Protein AF-A0A1Q4VCM6-F1 (afdb_monomer)

Organism: NCBI:txid1048205

Sequence (121 aa):
MSEQDNSRTHVTRSPHVVEWDEGPQTIAEMRSALAPWPDALRSFVEELESTPFAAAGEEPLAGIRRVLVEHRVVWFSLVHPAVREAERASRDGTARTYTVDEVRTDHDPVTFERRDGGDPS

Nearest PDB structures (foldseek):
  8xks-assembly1_H  TM=3.708E-01  e=2.940E+00  Chlamydomonas reinhardtii

Solvent-accessible surface area (backbone atoms only — not comparable to full-atom values): 7906 Å² total; per-residue (Å²): 135,81,80,77,83,77,75,71,77,76,73,80,72,54,98,87,56,85,54,95,82,65,72,58,88,46,74,66,46,40,52,63,70,28,60,91,40,63,69,60,37,49,52,53,49,55,52,57,73,70,43,60,63,55,58,96,92,53,63,70,48,54,50,60,52,47,53,50,55,56,49,43,54,54,51,44,45,75,68,37,67,73,48,42,49,50,54,50,54,72,66,38,90,82,53,87,83,75,54,74,65,59,57,55,71,70,54,56,93,87,47,101,61,79,81,83,79,78,82,93,128

Structure (mmCIF, N/CA/C/O backbone):
data_AF-A0A1Q4VCM6-F1
#
_entry.id   AF-A0A1Q4VCM6-F1
#
loop_
_atom_site.group_PDB
_atom_site.id
_atom_site.type_symbol
_atom_site.label_atom_id
_atom_site.label_alt_id
_atom_site.label_comp_id
_atom_site.label_asym_id
_atom_site.label_entity_id
_atom_site.label_seq_id
_atom_site.pdbx_PDB_ins_code
_atom_site.Cartn_x
_atom_site.Cartn_y
_atom_site.Cartn_z
_atom_site.occupancy
_atom_site.B_iso_or_equiv
_atom_site.auth_seq_id
_atom_site.auth_comp_id
_atom_site.auth_asym_id
_atom_site.auth_atom_id
_atom_site.pdbx_PDB_model_num
ATOM 1 N N . MET A 1 1 ? 23.991 -32.337 33.167 1.00 38.22 1 MET A N 1
ATOM 2 C CA . MET A 1 1 ? 22.912 -31.371 32.881 1.00 38.22 1 MET A CA 1
ATOM 3 C C . MET A 1 1 ? 23.051 -31.012 31.420 1.00 38.22 1 MET A C 1
ATOM 5 O O . MET A 1 1 ? 23.970 -30.284 31.083 1.00 38.22 1 MET A O 1
ATOM 9 N N . SER A 1 2 ? 22.265 -31.665 30.568 1.00 39.56 2 SER A N 1
ATOM 10 C CA . SER A 1 2 ? 22.381 -31.555 29.116 1.00 39.56 2 SER A CA 1
ATOM 11 C C . SER A 1 2 ? 21.817 -30.219 28.649 1.00 39.56 2 SER A C 1
ATOM 13 O O . SER A 1 2 ? 20.651 -29.920 28.905 1.00 39.56 2 SER A O 1
ATOM 15 N N . GLU A 1 3 ? 22.659 -29.431 27.989 1.00 44.78 3 GLU A N 1
ATOM 16 C CA . GLU A 1 3 ? 22.252 -28.282 27.192 1.00 44.78 3 GLU A CA 1
ATOM 17 C C . GLU A 1 3 ? 21.315 -28.795 26.097 1.00 44.78 3 GLU A C 1
ATOM 19 O O . GLU A 1 3 ? 21.690 -29.621 25.265 1.00 44.78 3 GLU A O 1
ATOM 24 N N . GLN A 1 4 ? 20.049 -28.386 26.171 1.00 46.78 4 GLN A N 1
ATOM 25 C CA . GLN A 1 4 ? 19.091 -28.626 25.106 1.00 46.78 4 GLN A CA 1
ATOM 26 C C . GLN A 1 4 ? 19.559 -27.851 23.882 1.00 46.78 4 GLN A C 1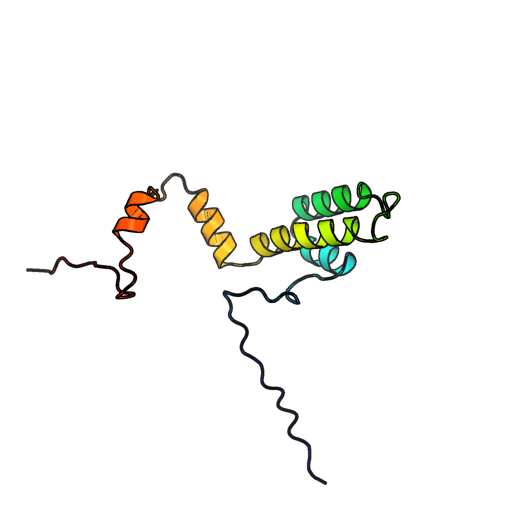
ATOM 28 O O . GLN A 1 4 ? 19.545 -26.620 23.861 1.00 46.78 4 GLN A O 1
ATOM 33 N N . ASP A 1 5 ? 19.979 -28.622 22.889 1.00 43.53 5 ASP A N 1
ATOM 34 C CA . ASP A 1 5 ? 20.160 -28.250 21.499 1.00 43.53 5 ASP A CA 1
ATOM 35 C C . ASP A 1 5 ? 18.879 -27.569 20.984 1.00 43.53 5 ASP A C 1
ATOM 37 O O . ASP A 1 5 ? 17.936 -28.201 20.513 1.00 43.53 5 ASP A O 1
ATOM 41 N N . ASN A 1 6 ? 18.804 -26.251 21.173 1.00 44.53 6 ASN A N 1
ATOM 42 C CA . ASN A 1 6 ? 17.738 -25.389 20.675 1.00 44.53 6 ASN A CA 1
ATOM 43 C C . ASN A 1 6 ? 18.092 -24.923 19.258 1.00 44.53 6 ASN A C 1
ATOM 45 O O . ASN A 1 6 ? 17.987 -23.738 18.928 1.00 44.53 6 ASN A O 1
ATOM 49 N N . SER A 1 7 ? 18.554 -25.850 18.418 1.00 46.44 7 SER A N 1
ATOM 50 C CA . SER A 1 7 ? 18.652 -25.639 16.983 1.00 46.44 7 SER A CA 1
ATOM 51 C C . SER A 1 7 ? 17.230 -25.645 16.424 1.00 46.44 7 SER A C 1
ATOM 53 O O . SER A 1 7 ? 16.731 -26.618 15.864 1.00 46.44 7 SER A O 1
ATOM 55 N N . ARG A 1 8 ? 16.542 -24.508 16.609 1.00 45.31 8 ARG A N 1
ATOM 56 C CA . ARG A 1 8 ? 15.369 -24.155 15.814 1.00 45.31 8 ARG A CA 1
ATOM 57 C C . ARG A 1 8 ? 15.775 -24.353 14.364 1.00 45.31 8 ARG A C 1
ATOM 59 O O . ARG A 1 8 ? 16.604 -23.605 13.849 1.00 45.31 8 ARG A O 1
ATOM 66 N N . THR A 1 9 ? 15.216 -25.375 13.732 1.00 45.38 9 THR A N 1
ATOM 67 C CA . THR A 1 9 ? 15.240 -25.560 12.288 1.00 45.38 9 THR A CA 1
ATOM 68 C C . THR A 1 9 ? 14.869 -24.227 11.656 1.00 45.38 9 THR A C 1
ATOM 70 O O . THR A 1 9 ? 13.710 -23.813 11.711 1.00 45.38 9 THR A O 1
ATOM 73 N N . HIS A 1 10 ? 15.864 -23.523 11.113 1.00 47.97 10 HIS A N 1
ATOM 74 C CA . HIS A 1 10 ? 15.643 -22.406 10.212 1.00 47.97 10 HIS A CA 1
ATOM 75 C C . HIS A 1 10 ? 14.940 -23.015 9.003 1.00 47.97 10 HIS A C 1
ATOM 77 O O . HIS A 1 10 ? 15.586 -23.558 8.110 1.00 47.97 10 HIS A O 1
ATOM 83 N N . VAL A 1 11 ? 13.606 -23.011 9.020 1.00 55.22 11 VAL A N 1
ATOM 84 C CA . VAL A 1 11 ? 12.819 -23.329 7.834 1.00 55.22 11 VAL A CA 1
ATOM 85 C C . VAL A 1 11 ? 13.289 -22.329 6.793 1.00 55.22 11 VAL A C 1
ATOM 87 O O . VAL A 1 11 ? 13.115 -21.121 6.962 1.00 55.22 11 VAL A O 1
ATOM 90 N N . THR A 1 12 ? 14.008 -22.817 5.787 1.00 57.38 12 THR A N 1
ATOM 91 C CA . THR A 1 12 ? 14.480 -21.984 4.690 1.00 57.38 12 THR A CA 1
ATOM 92 C C . THR A 1 12 ? 13.234 -21.523 3.948 1.00 57.38 12 THR A C 1
ATOM 94 O O . THR A 1 12 ? 12.642 -22.289 3.191 1.00 57.38 12 THR A O 1
ATOM 97 N N . ARG A 1 13 ? 12.769 -20.308 4.253 1.00 65.00 13 ARG A N 1
ATOM 98 C CA . ARG A 1 13 ? 11.616 -19.714 3.579 1.00 65.00 13 ARG A CA 1
ATOM 99 C C . ARG A 1 13 ? 11.972 -19.519 2.112 1.00 65.00 13 ARG A C 1
ATOM 101 O O . ARG A 1 13 ? 13.099 -19.134 1.792 1.00 65.00 13 ARG A O 1
ATOM 108 N N . SER A 1 14 ? 11.036 -19.849 1.228 1.00 64.44 14 SER A N 1
ATOM 109 C CA . SER A 1 14 ? 11.255 -19.685 -0.204 1.00 64.44 14 SER A CA 1
ATOM 110 C C . SER A 1 14 ? 11.388 -18.194 -0.516 1.00 64.44 14 SER A C 1
ATOM 112 O O . SER A 1 14 ? 10.497 -17.435 -0.150 1.00 64.44 14 SER A O 1
ATOM 114 N N . PRO A 1 15 ? 12.420 -17.752 -1.255 1.00 64.12 15 PRO A N 1
ATOM 115 C CA . PRO A 1 15 ? 12.536 -16.357 -1.684 1.00 64.12 15 PRO A CA 1
ATOM 116 C C . PRO A 1 15 ? 11.458 -15.957 -2.707 1.00 64.12 15 PRO A C 1
ATOM 118 O O . PRO A 1 15 ? 11.459 -14.833 -3.195 1.00 64.12 15 PRO A O 1
ATOM 121 N N . HIS A 1 16 ? 10.571 -16.882 -3.084 1.00 61.47 16 HIS A N 1
ATOM 122 C CA . HIS A 1 16 ? 9.493 -16.672 -4.046 1.00 61.47 16 HIS A CA 1
ATOM 123 C C . HIS A 1 16 ? 8.097 -16.785 -3.420 1.00 61.47 16 HIS A C 1
ATOM 125 O O . HIS A 1 16 ? 7.110 -16.603 -4.129 1.00 61.47 16 HIS A O 1
ATOM 131 N N . VAL A 1 17 ? 7.997 -17.100 -2.122 1.00 63.75 17 VAL A N 1
ATOM 132 C CA . VAL A 1 17 ? 6.722 -17.216 -1.402 1.00 63.75 17 VAL A CA 1
ATOM 133 C C . VAL A 1 17 ? 6.741 -16.241 -0.239 1.00 63.75 17 VAL A C 1
ATOM 135 O O . VAL A 1 17 ? 7.596 -16.345 0.631 1.00 63.75 17 VAL A O 1
ATOM 138 N N . VAL A 1 18 ? 5.791 -15.308 -0.239 1.00 60.75 18 VAL A N 1
ATOM 139 C CA . VAL A 1 18 ? 5.598 -14.375 0.873 1.00 60.75 18 VAL A CA 1
ATOM 140 C C . VAL A 1 18 ? 4.685 -15.031 1.885 1.00 60.75 18 VAL A C 1
ATOM 142 O O . VAL A 1 18 ? 3.496 -15.226 1.622 1.00 60.75 18 VAL A O 1
ATOM 145 N N . GLU A 1 19 ? 5.238 -15.372 3.039 1.00 67.56 19 GLU A N 1
ATOM 146 C CA . GLU A 1 19 ? 4.434 -15.887 4.139 1.00 67.56 19 GLU A CA 1
ATOM 147 C C . GLU A 1 19 ? 3.587 -14.768 4.763 1.00 67.56 19 GLU A C 1
ATOM 149 O O . GLU A 1 19 ? 3.916 -13.579 4.720 1.00 67.56 19 GLU A O 1
ATOM 154 N N . TRP A 1 20 ? 2.453 -15.136 5.358 1.00 63.62 20 TRP A N 1
ATOM 155 C CA . TRP A 1 20 ? 1.493 -14.167 5.903 1.00 63.62 20 TRP A CA 1
ATOM 156 C C . TRP A 1 20 ? 2.092 -13.269 7.000 1.00 63.62 20 TRP A C 1
ATOM 158 O O . TRP A 1 20 ? 1.608 -12.150 7.204 1.00 63.62 20 TRP A O 1
ATOM 168 N N . ASP A 1 21 ? 3.157 -13.720 7.662 1.00 71.06 21 ASP A N 1
ATOM 169 C CA . ASP A 1 21 ? 3.898 -12.999 8.697 1.00 71.06 21 ASP A CA 1
ATOM 170 C C . ASP A 1 21 ? 5.063 -12.150 8.147 1.00 71.06 21 ASP A C 1
ATOM 172 O O . ASP A 1 21 ? 5.744 -11.471 8.915 1.00 71.06 21 ASP A O 1
ATOM 176 N N . GLU A 1 22 ? 5.288 -12.133 6.828 1.00 74.12 22 GLU A N 1
ATOM 177 C CA . GLU A 1 22 ? 6.386 -11.384 6.211 1.00 74.12 22 GLU A CA 1
ATOM 178 C C . GLU A 1 22 ? 6.029 -9.930 5.909 1.00 74.12 22 GLU A C 1
ATOM 180 O O . GLU A 1 22 ? 5.063 -9.620 5.209 1.00 74.12 22 GLU A O 1
ATOM 185 N N . GLY A 1 23 ? 6.861 -9.012 6.400 1.00 84.94 23 GLY A N 1
ATOM 186 C CA . GLY A 1 23 ? 6.673 -7.575 6.228 1.00 84.94 23 GLY A CA 1
ATOM 187 C C . GLY A 1 23 ? 5.953 -6.906 7.403 1.00 84.94 23 GLY A C 1
ATOM 188 O O . GLY A 1 23 ? 5.691 -7.549 8.421 1.00 84.94 23 GLY A O 1
ATOM 189 N N . PRO A 1 24 ? 5.672 -5.597 7.292 1.00 91.88 24 PRO A N 1
ATOM 190 C CA . PRO A 1 24 ? 5.106 -4.804 8.379 1.00 91.88 24 PRO A CA 1
ATOM 191 C C . PRO A 1 24 ? 3.693 -5.275 8.741 1.00 91.88 24 PRO A C 1
ATOM 193 O O . PRO A 1 24 ? 2.823 -5.345 7.878 1.00 91.88 24 PRO A O 1
ATOM 196 N N . GLN A 1 25 ? 3.455 -5.566 10.019 1.00 89.25 25 GLN A N 1
ATOM 197 C CA . GLN A 1 25 ? 2.173 -6.065 10.531 1.00 89.25 25 GLN A CA 1
ATOM 198 C C . GLN A 1 25 ? 1.355 -4.971 11.220 1.00 89.25 25 GLN A C 1
ATOM 200 O O . GLN A 1 25 ? 0.134 -5.071 11.331 1.00 89.25 25 GLN A O 1
ATOM 205 N N . THR A 1 26 ? 2.019 -3.916 11.688 1.00 92.12 26 THR A N 1
ATOM 206 C CA . THR A 1 26 ? 1.390 -2.807 12.411 1.00 92.12 26 THR A CA 1
ATOM 207 C C . THR A 1 26 ? 1.472 -1.493 11.637 1.00 92.12 26 THR A C 1
ATOM 209 O O . THR A 1 26 ? 2.310 -1.318 10.754 1.00 92.12 26 THR A O 1
ATOM 212 N N . ILE A 1 27 ? 0.641 -0.515 12.016 1.00 93.88 27 ILE A N 1
ATOM 213 C CA . ILE A 1 27 ? 0.693 0.848 11.454 1.00 93.88 27 ILE A CA 1
ATOM 214 C C . ILE A 1 27 ? 2.084 1.467 11.644 1.00 93.88 27 ILE A C 1
ATOM 216 O O . ILE A 1 27 ? 2.601 2.106 10.732 1.00 93.88 27 ILE A O 1
ATOM 220 N N . ALA A 1 28 ? 2.694 1.285 12.819 1.0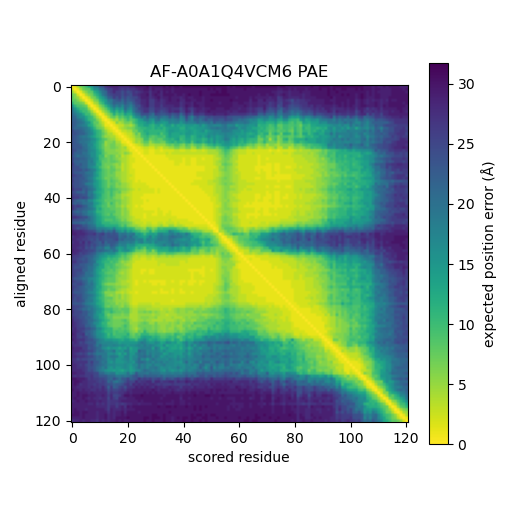0 96.06 28 ALA A N 1
ATOM 221 C CA . ALA A 1 28 ? 4.012 1.839 13.114 1.00 96.06 28 ALA A CA 1
ATOM 222 C C . ALA A 1 28 ? 5.094 1.208 12.228 1.00 96.06 28 ALA A C 1
ATOM 224 O O . ALA A 1 28 ? 5.865 1.928 11.596 1.00 96.06 28 ALA A O 1
ATOM 225 N N . GLU A 1 29 ? 5.095 -0.123 12.120 1.00 95.50 29 GLU A N 1
ATOM 226 C CA . GLU A 1 29 ? 6.008 -0.845 11.232 1.00 95.50 29 GLU A CA 1
ATOM 227 C C . GLU A 1 29 ? 5.807 -0.438 9.773 1.00 95.50 29 GLU A C 1
ATOM 229 O O . GLU A 1 29 ? 6.790 -0.215 9.076 1.00 95.50 29 GLU A O 1
ATOM 234 N N . MET A 1 30 ? 4.559 -0.271 9.321 1.00 96.06 30 MET A N 1
ATOM 235 C CA . MET A 1 30 ? 4.257 0.168 7.958 1.00 96.06 30 MET A CA 1
ATOM 236 C C . MET A 1 30 ? 4.791 1.577 7.687 1.00 96.06 30 MET A C 1
ATOM 238 O O . MET A 1 30 ? 5.442 1.803 6.670 1.00 96.06 30 MET A O 1
ATOM 242 N N . ARG A 1 31 ? 4.595 2.526 8.616 1.00 97.25 31 ARG A N 1
ATOM 243 C CA . ARG A 1 31 ? 5.149 3.886 8.484 1.00 97.25 31 ARG A CA 1
ATOM 244 C C . ARG A 1 31 ? 6.671 3.867 8.386 1.00 97.25 31 ARG A C 1
ATOM 246 O O . ARG A 1 31 ? 7.231 4.547 7.530 1.00 97.25 31 ARG A O 1
ATOM 253 N N . SER A 1 32 ? 7.338 3.088 9.236 1.00 97.19 32 SER A N 1
ATOM 254 C CA . SER A 1 32 ? 8.795 2.935 9.190 1.00 97.19 32 SER A CA 1
ATOM 255 C C . SER A 1 32 ? 9.262 2.265 7.899 1.00 97.19 32 SER A C 1
ATOM 257 O O . SER A 1 32 ? 10.234 2.716 7.297 1.00 97.19 32 SER A O 1
ATOM 259 N N . ALA A 1 33 ? 8.559 1.226 7.451 1.00 95.12 33 ALA A N 1
ATOM 260 C CA . ALA A 1 33 ? 8.880 0.489 6.237 1.00 95.12 33 ALA A CA 1
ATOM 261 C C . ALA A 1 33 ? 8.722 1.350 4.977 1.00 95.12 33 ALA A C 1
ATOM 263 O O . ALA A 1 33 ? 9.543 1.246 4.072 1.00 95.12 33 ALA A O 1
ATOM 264 N N . LEU A 1 34 ? 7.714 2.225 4.924 1.00 96.94 34 LEU A N 1
ATOM 265 C CA . LEU A 1 34 ? 7.461 3.117 3.789 1.00 96.94 34 LEU A CA 1
ATOM 266 C C . LEU A 1 34 ? 8.248 4.435 3.841 1.00 96.94 34 LEU A C 1
ATOM 268 O O . LEU A 1 34 ? 8.246 5.167 2.856 1.00 96.94 34 LEU A O 1
ATOM 272 N N . ALA A 1 35 ? 8.956 4.743 4.933 1.00 97.25 35 ALA A N 1
ATOM 273 C CA . ALA A 1 3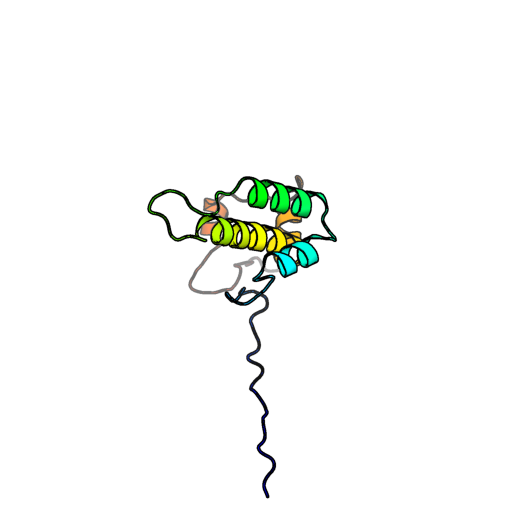5 ? 9.722 5.986 5.079 1.00 97.25 35 ALA A CA 1
ATOM 274 C C . ALA A 1 35 ? 10.692 6.303 3.915 1.00 97.25 35 ALA A C 1
ATOM 276 O O . ALA A 1 35 ? 10.805 7.478 3.559 1.00 97.25 35 ALA A O 1
ATOM 277 N N . PRO A 1 36 ? 11.355 5.319 3.270 1.00 97.31 36 PRO A N 1
ATOM 278 C CA . PRO A 1 36 ? 12.191 5.574 2.093 1.00 97.31 36 PRO A CA 1
ATOM 279 C C . PRO A 1 36 ? 11.422 5.963 0.816 1.00 97.31 36 PRO A C 1
ATOM 281 O O . PRO A 1 36 ? 12.047 6.420 -0.140 1.00 97.31 36 PRO A O 1
ATOM 284 N N . TRP A 1 37 ? 10.096 5.787 0.778 1.00 96.81 37 TRP A N 1
ATOM 285 C CA . TRP A 1 37 ? 9.228 6.062 -0.374 1.00 96.81 37 TRP A CA 1
ATOM 286 C C . TRP A 1 37 ? 8.129 7.068 0.005 1.00 96.81 37 TRP A C 1
ATOM 288 O O . TRP A 1 37 ? 7.006 6.668 0.321 1.00 96.81 37 TRP A O 1
ATOM 298 N N . PRO A 1 38 ? 8.420 8.384 -0.041 1.00 96.81 38 PRO A N 1
ATOM 299 C CA . PRO A 1 38 ? 7.528 9.424 0.476 1.00 96.81 38 PRO A CA 1
ATOM 300 C C . PRO A 1 38 ? 6.118 9.408 -0.118 1.00 96.81 38 PRO A C 1
ATOM 302 O O . PRO A 1 38 ? 5.153 9.652 0.600 1.00 96.81 38 PRO A O 1
ATOM 305 N N . ASP A 1 39 ? 5.983 9.090 -1.407 1.00 97.00 39 ASP A N 1
ATOM 306 C CA . ASP A 1 39 ? 4.677 9.029 -2.068 1.00 97.00 39 ASP A CA 1
ATOM 307 C C . ASP A 1 39 ? 3.830 7.851 -1.566 1.00 97.00 39 ASP A C 1
ATOM 309 O O . ASP A 1 39 ? 2.640 8.018 -1.301 1.00 97.00 39 ASP A O 1
ATOM 313 N N . ALA A 1 40 ? 4.448 6.683 -1.362 1.00 96.06 40 ALA A N 1
ATOM 314 C CA . ALA A 1 40 ? 3.771 5.512 -0.808 1.00 96.06 40 ALA A CA 1
ATOM 315 C C . ALA A 1 40 ? 3.408 5.724 0.670 1.00 96.06 40 ALA A C 1
ATOM 317 O O . ALA A 1 40 ? 2.304 5.381 1.091 1.00 96.06 40 ALA A O 1
ATOM 318 N N . LEU A 1 41 ? 4.301 6.348 1.450 1.00 97.88 41 LEU A N 1
ATOM 319 C CA . LEU A 1 41 ? 4.017 6.724 2.835 1.00 97.88 41 LEU A CA 1
ATOM 320 C C . LEU A 1 41 ? 2.855 7.722 2.926 1.00 97.88 41 LEU A C 1
ATOM 322 O O . LEU A 1 41 ? 1.986 7.561 3.780 1.00 97.88 41 LEU A O 1
ATOM 326 N N . ARG A 1 42 ? 2.822 8.739 2.057 1.00 98.06 42 ARG A N 1
ATOM 327 C CA . ARG A 1 42 ? 1.728 9.718 2.023 1.00 98.06 42 ARG A CA 1
ATOM 328 C C . ARG A 1 42 ? 0.394 9.040 1.714 1.00 98.06 42 ARG A C 1
ATOM 330 O O . ARG A 1 42 ? -0.547 9.228 2.475 1.00 98.06 42 ARG A O 1
ATOM 337 N N . SER A 1 43 ? 0.347 8.194 0.681 1.00 97.62 43 SER A N 1
ATOM 338 C CA . SER A 1 43 ? -0.856 7.423 0.338 1.00 97.62 43 SER A CA 1
ATOM 339 C C . SER A 1 43 ? -1.337 6.549 1.502 1.00 97.62 43 SER A C 1
ATOM 341 O O . SER A 1 43 ? -2.527 6.544 1.799 1.00 97.62 43 SER A O 1
ATOM 343 N N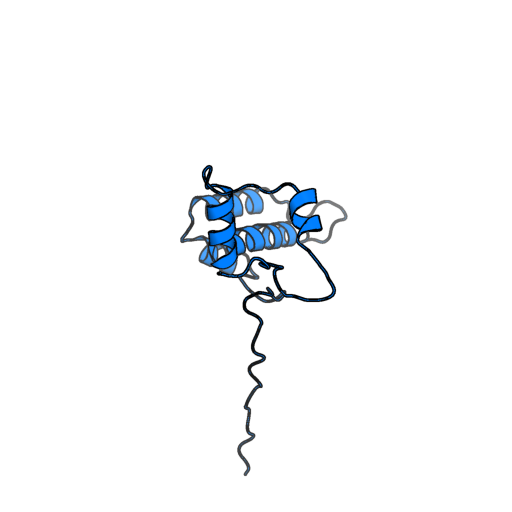 . PHE A 1 44 ? -0.426 5.868 2.211 1.00 97.06 44 PHE A N 1
ATOM 344 C CA . PHE A 1 44 ? -0.782 5.086 3.401 1.00 97.06 44 PHE A CA 1
ATOM 345 C C . PHE A 1 44 ? -1.441 5.934 4.489 1.00 97.06 44 PHE A C 1
ATOM 347 O O . PHE A 1 44 ? -2.433 5.525 5.088 1.00 97.06 44 PHE A O 1
ATOM 354 N N . VAL A 1 45 ? -0.872 7.106 4.775 1.00 96.69 45 VAL A N 1
ATOM 355 C CA . VAL A 1 45 ? -1.381 7.993 5.825 1.00 96.69 45 VAL A CA 1
ATOM 356 C C . VAL A 1 45 ? -2.749 8.556 5.447 1.00 96.69 45 VAL A C 1
ATOM 358 O O . VAL A 1 45 ? -3.653 8.506 6.275 1.00 96.69 45 VAL A O 1
ATOM 361 N N . GLU A 1 46 ? -2.923 9.021 4.210 1.00 96.44 46 GLU A N 1
ATOM 362 C CA . GLU A 1 46 ? -4.196 9.565 3.715 1.00 96.44 46 GLU A CA 1
ATOM 363 C C . GLU A 1 46 ? -5.325 8.523 3.768 1.00 96.44 46 GLU A C 1
ATOM 365 O O . GLU A 1 46 ? -6.445 8.814 4.199 1.00 96.44 46 GLU A O 1
ATOM 370 N N . GLU A 1 47 ? -5.035 7.283 3.379 1.00 94.75 47 GLU A N 1
ATOM 371 C CA . GLU A 1 47 ? -6.020 6.204 3.398 1.00 94.75 47 GLU A CA 1
ATOM 372 C C . GLU A 1 47 ? -6.346 5.748 4.824 1.00 94.75 47 GLU A C 1
ATOM 374 O O . GLU A 1 47 ? -7.511 5.551 5.171 1.00 94.75 47 GLU A O 1
ATOM 379 N N . LEU A 1 48 ? -5.343 5.681 5.703 1.00 92.81 48 LEU A N 1
ATOM 380 C CA . LEU A 1 48 ? -5.556 5.380 7.116 1.00 92.81 48 LEU A CA 1
ATOM 381 C C . LEU A 1 48 ? -6.398 6.458 7.820 1.00 92.81 48 LEU A C 1
ATOM 383 O O . LEU A 1 48 ? -7.266 6.122 8.620 1.00 92.81 48 LEU A O 1
ATOM 387 N N . GLU A 1 49 ? -6.153 7.739 7.536 1.00 91.25 49 GLU A N 1
ATOM 388 C CA . GLU A 1 49 ? -6.878 8.867 8.143 1.00 91.25 49 GLU A CA 1
ATOM 389 C C . GLU A 1 49 ? -8.320 8.992 7.636 1.00 91.25 49 GLU A C 1
ATOM 391 O O . GLU A 1 49 ? -9.202 9.417 8.383 1.00 91.25 49 GLU A O 1
ATOM 396 N N . SER A 1 50 ? -8.575 8.598 6.387 1.00 91.00 50 SER A N 1
ATOM 397 C CA . SER A 1 50 ? -9.923 8.573 5.804 1.00 91.00 50 SER A CA 1
ATOM 398 C C . SER A 1 50 ? -10.712 7.301 6.134 1.00 91.00 50 SER A C 1
ATOM 400 O O . SER A 1 50 ? -11.926 7.256 5.916 1.00 91.00 50 SER A O 1
ATOM 402 N N . THR A 1 51 ? -10.058 6.281 6.698 1.00 88.31 51 THR A N 1
ATOM 403 C CA . THR A 1 51 ? -10.695 5.010 7.047 1.00 88.31 51 THR A CA 1
ATOM 404 C C . THR A 1 51 ? -11.499 5.127 8.345 1.00 88.31 51 THR A C 1
ATOM 406 O O . THR A 1 51 ? -10.948 5.461 9.397 1.00 88.31 51 THR A O 1
ATOM 409 N N . PRO A 1 52 ? -12.803 4.802 8.331 1.00 79.94 52 PRO A N 1
ATOM 410 C CA . PRO A 1 52 ? -13.601 4.797 9.546 1.00 79.94 52 PRO A CA 1
ATOM 411 C C . PRO A 1 52 ? -13.135 3.682 10.491 1.00 79.94 52 PRO A C 1
ATOM 413 O O . PRO A 1 52 ? -12.989 2.528 10.094 1.00 79.94 52 PRO A O 1
ATOM 416 N N . PHE A 1 53 ? -12.962 4.018 11.773 1.00 68.56 53 PHE A N 1
ATOM 417 C CA . PHE A 1 53 ? -12.628 3.039 12.814 1.00 68.56 53 PHE A CA 1
ATOM 418 C C . PHE A 1 53 ? -13.748 2.006 13.026 1.00 68.56 53 PHE A C 1
ATOM 420 O O . PHE A 1 53 ? -13.468 0.897 13.450 1.00 68.56 53 PHE A O 1
ATOM 427 N N . ALA A 1 54 ? -15.002 2.329 12.700 1.00 63.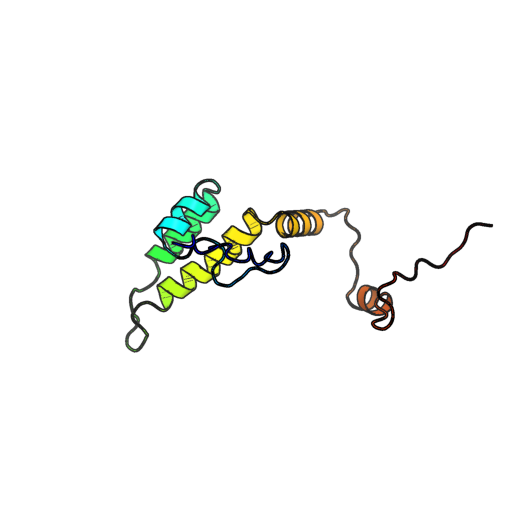75 54 ALA A N 1
ATOM 428 C CA . ALA A 1 54 ? -16.096 1.363 12.624 1.00 63.75 54 ALA A CA 1
ATOM 429 C C . ALA A 1 54 ? -17.259 1.949 11.810 1.00 63.75 54 ALA A C 1
ATOM 431 O O . ALA A 1 54 ? -17.723 3.052 12.109 1.00 63.75 54 ALA A O 1
ATOM 432 N N . ALA A 1 55 ? -17.766 1.211 10.822 1.00 62.00 55 ALA A N 1
ATOM 433 C CA . ALA A 1 55 ? -19.114 1.434 10.306 1.00 62.00 55 ALA A CA 1
ATOM 434 C C . ALA A 1 55 ? -20.126 0.684 11.191 1.00 62.00 55 ALA A C 1
ATOM 436 O O . ALA A 1 55 ? -19.803 -0.340 11.798 1.00 62.00 55 ALA A O 1
ATOM 437 N N . ALA A 1 56 ? -21.355 1.193 11.309 1.00 62.84 56 ALA A N 1
ATOM 438 C CA . ALA A 1 56 ? -22.381 0.550 12.128 1.00 62.84 56 ALA A CA 1
ATOM 439 C C . ALA A 1 56 ? -22.648 -0.886 11.630 1.00 62.84 56 ALA A C 1
ATOM 441 O O . ALA A 1 56 ? -23.139 -1.073 10.520 1.00 62.84 56 ALA A O 1
ATOM 442 N N . GLY A 1 57 ? -22.334 -1.885 12.461 1.00 66.12 57 GLY A N 1
ATOM 443 C CA . GLY A 1 57 ? -22.495 -3.308 12.134 1.00 66.12 57 GLY A CA 1
ATOM 444 C C . GLY A 1 57 ? -21.239 -4.019 11.610 1.00 66.12 57 GLY A C 1
ATOM 445 O O . GLY A 1 57 ? -21.313 -5.218 11.356 1.00 66.12 57 GLY A O 1
ATOM 446 N N . GLU A 1 58 ? -20.099 -3.333 11.484 1.00 68.12 58 GLU A N 1
ATOM 447 C CA . GLU A 1 58 ? -18.820 -3.943 11.087 1.00 68.12 58 GLU A CA 1
ATOM 448 C C . GLU A 1 58 ? -17.908 -4.266 12.283 1.00 68.12 58 GLU A C 1
ATOM 450 O O . GLU A 1 58 ? -18.060 -3.719 13.379 1.00 68.12 58 GLU A O 1
ATOM 455 N N . GLU A 1 59 ? -16.938 -5.166 12.070 1.00 74.56 59 GLU A N 1
ATOM 456 C CA . GLU A 1 59 ? -15.873 -5.429 13.043 1.00 74.56 59 GLU A CA 1
ATOM 457 C C . GLU A 1 59 ? -15.086 -4.121 13.292 1.00 74.56 59 GLU A C 1
ATOM 459 O O . GLU A 1 59 ? -14.628 -3.522 12.315 1.00 74.56 59 GLU A O 1
ATOM 464 N N . PRO A 1 60 ? -14.873 -3.688 14.553 1.00 65.31 60 PRO A N 1
ATOM 465 C CA . PRO A 1 60 ? -14.291 -2.382 14.904 1.00 65.31 60 PRO A CA 1
ATOM 466 C C . PRO A 1 60 ? -12.870 -2.063 14.403 1.00 65.31 60 PRO A C 1
ATOM 468 O O . PRO A 1 60 ? -12.274 -1.108 14.884 1.00 65.31 60 PRO A O 1
ATOM 471 N N . LEU A 1 61 ? -12.283 -2.868 13.513 1.00 80.69 61 LEU A N 1
ATOM 472 C CA . LEU A 1 61 ? -10.946 -2.678 12.937 1.00 80.69 61 LEU A CA 1
ATOM 473 C C . LEU A 1 61 ? -10.823 -3.207 11.494 1.00 80.69 61 LEU A C 1
ATOM 475 O O . LEU A 1 61 ? -9.716 -3.220 10.947 1.00 80.69 61 LEU A O 1
ATOM 479 N N . ALA A 1 62 ? -11.921 -3.638 10.860 1.00 83.88 62 ALA A N 1
ATOM 480 C CA . ALA A 1 62 ? -11.875 -4.248 9.529 1.00 83.88 62 ALA A CA 1
ATOM 481 C C . ALA A 1 62 ? -11.263 -3.306 8.478 1.00 83.88 62 ALA A C 1
ATOM 483 O O . ALA A 1 62 ? -10.403 -3.725 7.701 1.00 83.88 62 ALA A O 1
ATOM 484 N N . GLY A 1 63 ? -11.639 -2.022 8.506 1.00 86.44 63 GLY A N 1
ATOM 485 C CA . GLY A 1 63 ? -11.089 -1.003 7.611 1.00 86.44 63 GLY A CA 1
ATOM 486 C C . GLY A 1 63 ? -9.578 -0.838 7.775 1.00 86.44 63 GLY A C 1
ATOM 487 O O . GLY A 1 63 ? -8.835 -0.935 6.806 1.00 86.44 63 GLY A O 1
ATOM 488 N N . ILE A 1 64 ? -9.093 -0.688 9.009 1.00 88.25 64 ILE A N 1
ATOM 489 C CA . ILE A 1 64 ? -7.655 -0.521 9.284 1.00 88.25 64 ILE A CA 1
ATOM 490 C C . ILE A 1 64 ? -6.861 -1.751 8.838 1.00 88.25 64 ILE A C 1
ATOM 492 O O . ILE A 1 64 ? -5.783 -1.624 8.257 1.00 88.25 64 ILE A O 1
ATOM 496 N N . ARG A 1 65 ? -7.398 -2.953 9.083 1.00 88.25 65 ARG A N 1
ATOM 497 C CA . ARG A 1 65 ? -6.774 -4.199 8.628 1.00 88.25 65 ARG A CA 1
ATOM 498 C C . ARG A 1 65 ? -6.668 -4.237 7.106 1.00 88.25 65 ARG A C 1
ATOM 500 O O . ARG A 1 65 ? -5.637 -4.658 6.590 1.00 88.25 65 ARG A O 1
ATOM 507 N N . ARG A 1 66 ? -7.705 -3.786 6.400 1.00 88.81 66 ARG A N 1
ATOM 508 C CA . ARG A 1 66 ? -7.704 -3.700 4.940 1.00 88.81 66 ARG A CA 1
ATOM 509 C C . ARG A 1 66 ? -6.605 -2.765 4.434 1.00 88.81 66 ARG A C 1
ATOM 511 O O . ARG A 1 66 ? -5.793 -3.216 3.633 1.00 88.81 66 ARG A O 1
ATOM 518 N N . VAL A 1 67 ? -6.514 -1.547 4.974 1.00 92.25 67 VAL A N 1
ATOM 519 C CA . VAL A 1 67 ? -5.461 -0.585 4.598 1.00 92.25 67 VAL A CA 1
ATOM 520 C C . VAL A 1 67 ? -4.066 -1.176 4.826 1.00 92.25 67 VAL A C 1
ATOM 522 O O . VAL A 1 67 ? -3.191 -1.081 3.971 1.00 92.25 67 VAL A O 1
ATOM 525 N N . LEU A 1 68 ? -3.843 -1.854 5.959 1.00 91.75 68 LEU A N 1
ATOM 526 C CA . LEU A 1 68 ? -2.562 -2.522 6.221 1.00 91.75 68 LEU A CA 1
ATOM 527 C C . LEU A 1 68 ? -2.235 -3.602 5.182 1.00 91.75 68 LEU A C 1
ATOM 529 O O . LEU A 1 68 ? -1.091 -3.693 4.742 1.00 91.75 68 LEU A O 1
ATOM 533 N N . VAL A 1 69 ? -3.213 -4.423 4.791 1.00 90.25 69 VAL A N 1
ATOM 534 C CA . VAL A 1 69 ? -3.016 -5.484 3.791 1.00 90.25 69 VAL A CA 1
ATOM 535 C C . VAL A 1 69 ? -2.723 -4.897 2.411 1.00 90.25 69 VAL A C 1
ATOM 537 O O . VAL A 1 69 ? -1.779 -5.339 1.758 1.00 90.25 69 VAL A O 1
ATOM 540 N N . GLU A 1 70 ? -3.479 -3.889 1.980 1.00 91.69 70 GLU A N 1
ATOM 541 C CA . GLU A 1 70 ? -3.292 -3.240 0.677 1.00 91.69 70 GLU A CA 1
ATOM 542 C C . GLU A 1 70 ? -1.899 -2.591 0.584 1.00 91.69 70 GLU A C 1
ATOM 544 O O . GLU A 1 70 ? -1.156 -2.831 -0.373 1.00 91.69 70 GLU A O 1
ATOM 549 N N . HIS A 1 71 ? -1.453 -1.890 1.629 1.00 94.31 71 HIS A N 1
ATOM 550 C CA . HIS A 1 71 ? -0.142 -1.231 1.612 1.00 94.31 71 HIS A CA 1
ATOM 551 C C . HIS A 1 71 ? 1.025 -2.181 1.865 1.00 94.31 71 HIS A C 1
ATOM 553 O O . HIS A 1 71 ? 2.149 -1.869 1.470 1.00 94.31 71 HIS A O 1
ATOM 559 N N . ARG A 1 72 ? 0.792 -3.377 2.424 1.00 91.75 72 ARG A N 1
ATOM 560 C CA . ARG A 1 72 ? 1.80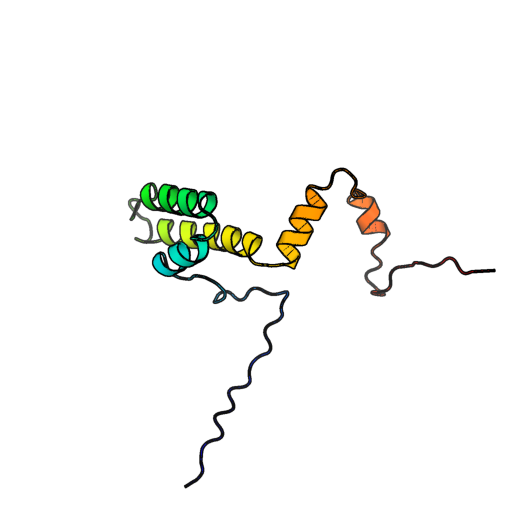0 -4.455 2.421 1.00 91.75 72 ARG A CA 1
ATOM 561 C C . ARG A 1 72 ? 2.113 -4.914 1.003 1.00 91.75 72 ARG A C 1
ATOM 563 O O . ARG A 1 72 ? 3.278 -5.180 0.723 1.00 91.75 72 ARG A O 1
ATOM 570 N N . VAL A 1 73 ? 1.124 -4.963 0.109 1.00 88.75 73 VAL A N 1
ATOM 571 C CA . VAL A 1 73 ? 1.353 -5.301 -1.307 1.00 88.75 73 VAL A CA 1
ATOM 572 C C . VAL A 1 73 ? 2.203 -4.227 -1.986 1.00 88.75 73 VAL A C 1
ATOM 574 O O . VAL A 1 73 ? 3.155 -4.556 -2.692 1.00 88.75 73 VAL A O 1
ATOM 577 N N . VAL A 1 74 ? 1.917 -2.949 -1.718 1.00 91.31 74 VAL A N 1
ATOM 578 C CA . VAL A 1 74 ? 2.723 -1.824 -2.222 1.00 91.31 74 VAL A CA 1
ATOM 579 C C . VAL A 1 74 ? 4.153 -1.885 -1.686 1.00 91.31 74 VAL A C 1
ATOM 581 O O . VAL A 1 74 ? 5.110 -1.818 -2.450 1.00 91.31 74 VAL A O 1
ATOM 584 N N . TRP A 1 75 ? 4.329 -2.048 -0.373 1.00 92.31 75 TRP A N 1
ATOM 585 C CA . TRP A 1 75 ? 5.657 -2.214 0.217 1.00 92.31 75 TRP A CA 1
ATOM 586 C C . TRP A 1 75 ? 6.405 -3.389 -0.422 1.00 92.31 75 TRP A C 1
ATOM 588 O O . TRP A 1 75 ? 7.574 -3.254 -0.783 1.00 92.31 75 TRP A O 1
ATOM 598 N N . PHE A 1 76 ? 5.722 -4.518 -0.619 1.00 88.12 76 PHE A N 1
ATOM 599 C CA . PHE A 1 76 ? 6.310 -5.709 -1.214 1.00 88.12 76 PHE A CA 1
ATOM 600 C C . PHE A 1 76 ? 6.831 -5.453 -2.633 1.00 88.12 76 PHE A C 1
ATOM 602 O O . PHE A 1 76 ? 7.968 -5.823 -2.933 1.00 88.12 76 PHE A O 1
ATOM 609 N N . SER A 1 77 ? 6.067 -4.765 -3.489 1.00 86.69 77 SER A N 1
ATOM 610 C CA . SER A 1 77 ? 6.531 -4.441 -4.846 1.00 86.69 77 SER A CA 1
ATOM 611 C C . SER A 1 77 ? 7.741 -3.501 -4.854 1.00 86.69 77 SER A C 1
ATOM 613 O O . SER A 1 77 ? 8.591 -3.591 -5.742 1.00 86.69 77 SER A O 1
ATOM 615 N N . LEU A 1 78 ? 7.876 -2.651 -3.832 1.00 88.94 78 LEU A N 1
ATOM 616 C CA . LEU A 1 78 ? 8.995 -1.721 -3.676 1.00 88.94 78 LEU A CA 1
ATOM 617 C C . LEU A 1 78 ? 10.283 -2.384 -3.173 1.00 88.94 78 LEU A C 1
ATOM 619 O O . LEU A 1 78 ? 11.374 -1.907 -3.506 1.00 88.94 78 LEU A O 1
ATOM 623 N N . VAL A 1 79 ? 10.187 -3.460 -2.384 1.00 87.38 79 VAL A N 1
ATOM 624 C CA . VAL A 1 79 ? 11.360 -4.133 -1.795 1.00 87.38 79 VAL A CA 1
ATOM 625 C C . VAL A 1 79 ? 11.765 -5.405 -2.522 1.00 87.38 79 VAL A C 1
ATOM 627 O O . VAL A 1 79 ? 12.954 -5.718 -2.553 1.00 87.38 79 VAL A O 1
ATOM 630 N N . HIS A 1 80 ? 10.819 -6.134 -3.118 1.00 84.69 80 HIS A N 1
ATOM 631 C CA . HIS A 1 80 ? 11.102 -7.460 -3.645 1.00 84.69 80 HIS A CA 1
ATOM 632 C C . HIS A 1 80 ? 11.802 -7.377 -5.010 1.00 84.69 80 HIS A C 1
ATOM 634 O O . HIS A 1 80 ? 11.192 -6.936 -5.990 1.00 84.69 80 HIS A O 1
ATOM 640 N N . PRO A 1 81 ? 13.068 -7.820 -5.133 1.00 80.25 81 PRO A N 1
ATOM 641 C CA . PRO A 1 81 ? 13.866 -7.594 -6.336 1.00 80.25 81 PRO A CA 1
ATOM 642 C C . PRO A 1 81 ? 13.244 -8.202 -7.598 1.00 80.25 81 PRO A C 1
ATOM 644 O O . PRO A 1 81 ? 13.247 -7.548 -8.635 1.00 80.25 81 PRO A O 1
ATOM 647 N N . ALA A 1 82 ? 12.631 -9.388 -7.510 1.00 80.75 82 ALA A N 1
ATOM 648 C CA . ALA A 1 82 ? 11.964 -9.997 -8.664 1.00 80.75 82 ALA A CA 1
ATOM 649 C C . ALA A 1 82 ? 10.726 -9.207 -9.128 1.00 80.75 82 ALA A C 1
ATOM 651 O O . ALA A 1 82 ? 10.469 -9.125 -10.324 1.00 80.75 82 ALA A O 1
ATOM 652 N N . VAL A 1 83 ? 9.982 -8.590 -8.200 1.00 81.69 83 VAL A N 1
ATOM 653 C CA . VAL A 1 83 ? 8.802 -7.783 -8.554 1.00 81.69 83 VAL A CA 1
ATOM 654 C C . VAL A 1 83 ? 9.240 -6.462 -9.165 1.00 81.69 83 VAL A C 1
ATOM 656 O O . VAL A 1 83 ? 8.709 -6.057 -10.192 1.00 81.69 83 VAL A O 1
ATOM 659 N N . ARG A 1 84 ? 10.268 -5.826 -8.597 1.00 82.25 84 ARG A N 1
ATOM 660 C CA . ARG A 1 84 ? 10.853 -4.608 -9.168 1.00 82.25 84 ARG A CA 1
ATOM 661 C C . ARG A 1 84 ? 11.382 -4.830 -10.578 1.00 82.25 84 ARG A C 1
ATOM 663 O O . ARG A 1 84 ? 11.222 -3.957 -11.426 1.00 82.25 84 ARG A O 1
ATOM 670 N N . GLU A 1 85 ? 12.029 -5.967 -10.814 1.00 82.44 85 GLU A N 1
ATOM 671 C CA . GLU A 1 85 ? 12.542 -6.310 -12.137 1.00 82.44 85 GLU A CA 1
ATOM 672 C C . GLU A 1 85 ? 11.402 -6.578 -13.121 1.00 82.44 85 GLU A C 1
ATOM 674 O O . GLU A 1 85 ? 11.408 -6.029 -14.219 1.00 82.44 85 GLU A O 1
ATOM 679 N N . ALA A 1 86 ? 10.369 -7.313 -12.701 1.00 80.56 86 ALA A N 1
ATOM 680 C CA . ALA A 1 86 ? 9.168 -7.513 -13.506 1.00 80.56 86 ALA A CA 1
ATOM 681 C C . ALA A 1 86 ? 8.449 -6.187 -13.828 1.00 80.56 86 ALA A C 1
ATOM 683 O O . ALA A 1 86 ? 8.053 -5.968 -14.971 1.00 80.56 86 ALA A O 1
ATOM 684 N N . GLU A 1 87 ? 8.326 -5.265 -12.866 1.00 81.81 87 GLU A N 1
ATOM 685 C CA . GLU A 1 87 ? 7.753 -3.935 -13.110 1.00 81.81 87 GLU A CA 1
ATOM 686 C C . GLU A 1 87 ? 8.586 -3.114 -14.098 1.00 81.81 87 GLU A C 1
ATOM 688 O O . GLU A 1 87 ? 8.027 -2.423 -14.950 1.00 81.81 87 GLU A O 1
ATOM 693 N N . ARG A 1 88 ? 9.919 -3.169 -13.996 1.00 82.19 88 ARG A N 1
ATOM 694 C CA . ARG A 1 88 ? 10.813 -2.498 -14.949 1.00 82.19 88 ARG A CA 1
ATOM 695 C C . ARG A 1 88 ? 10.662 -3.082 -16.345 1.00 82.19 88 ARG A C 1
ATOM 697 O O . ARG A 1 88 ? 10.441 -2.316 -17.276 1.00 82.19 88 ARG A O 1
ATOM 704 N N . ALA A 1 89 ? 10.715 -4.406 -16.470 1.00 82.69 89 ALA A N 1
ATOM 705 C CA . ALA A 1 89 ? 10.528 -5.106 -17.735 1.00 82.69 89 ALA A CA 1
ATOM 706 C C . ALA A 1 89 ? 9.156 -4.796 -18.354 1.00 82.69 89 ALA A C 1
ATOM 708 O O . ALA A 1 89 ? 9.056 -4.571 -19.553 1.00 82.69 89 ALA A O 1
ATOM 709 N N . SER A 1 90 ? 8.103 -4.689 -17.539 1.00 77.50 90 SER A N 1
ATOM 710 C CA . SER A 1 90 ? 6.765 -4.320 -18.014 1.00 77.50 90 SER A CA 1
ATOM 711 C C . SER A 1 90 ? 6.666 -2.879 -18.529 1.00 77.50 90 SER A C 1
ATOM 713 O O . SER A 1 90 ? 5.759 -2.584 -19.306 1.00 77.50 90 SER A O 1
ATOM 715 N N . ARG A 1 91 ? 7.531 -1.967 -18.072 1.00 81.12 91 ARG A N 1
ATOM 716 C CA . ARG A 1 91 ? 7.573 -0.563 -18.523 1.00 81.12 91 ARG A CA 1
ATOM 717 C C . ARG A 1 91 ? 8.577 -0.339 -19.650 1.00 81.12 91 ARG A C 1
ATOM 719 O O . ARG A 1 91 ? 8.603 0.748 -20.227 1.00 81.12 91 ARG A O 1
ATOM 726 N N . ASP A 1 92 ? 9.402 -1.333 -19.954 1.00 82.50 92 ASP A N 1
ATOM 727 C CA . ASP A 1 92 ? 10.325 -1.288 -21.074 1.00 82.50 92 ASP A CA 1
ATOM 728 C C . ASP A 1 92 ? 9.546 -1.459 -22.384 1.00 82.50 92 ASP A C 1
ATOM 730 O O . ASP A 1 92 ? 9.160 -2.558 -22.772 1.00 82.50 92 ASP A O 1
ATOM 734 N N . GLY A 1 93 ? 9.322 -0.349 -23.089 1.00 72.81 93 GLY A N 1
ATOM 735 C CA . GLY A 1 93 ? 8.646 -0.350 -24.390 1.00 72.81 93 GLY A CA 1
ATOM 736 C C . GLY A 1 93 ? 9.427 -1.049 -25.509 1.00 72.81 93 GLY A C 1
ATOM 737 O O . GLY A 1 93 ? 8.906 -1.177 -26.615 1.00 72.81 93 GLY A O 1
ATOM 738 N N . THR A 1 94 ? 10.663 -1.482 -25.247 1.00 79.75 94 THR A N 1
ATOM 739 C CA . THR A 1 94 ? 11.471 -2.305 -26.155 1.00 79.75 94 THR A CA 1
ATOM 740 C C . THR A 1 94 ? 11.428 -3.792 -25.804 1.00 79.75 94 THR A C 1
ATOM 742 O O . THR A 1 94 ? 11.896 -4.618 -26.593 1.00 79.75 94 THR A O 1
ATOM 745 N N . ALA A 1 95 ? 10.834 -4.151 -24.660 1.00 76.06 95 ALA A N 1
ATOM 746 C CA . ALA A 1 95 ? 10.664 -5.537 -24.267 1.00 76.06 95 ALA A CA 1
ATOM 747 C C . ALA A 1 95 ? 9.741 -6.261 -25.250 1.00 76.06 95 ALA A C 1
ATOM 749 O O . ALA A 1 95 ? 8.706 -5.752 -25.687 1.00 76.06 95 ALA A O 1
ATOM 750 N N . ARG A 1 96 ? 10.120 -7.494 -25.588 1.00 75.44 96 ARG A N 1
ATOM 751 C CA . ARG A 1 96 ? 9.301 -8.357 -26.433 1.00 75.44 96 ARG A CA 1
ATOM 752 C C . ARG A 1 96 ? 7.992 -8.664 -25.711 1.00 75.44 96 ARG A C 1
ATOM 754 O O . ARG A 1 96 ? 7.999 -9.280 -24.647 1.00 75.44 96 ARG A O 1
ATOM 761 N N . THR A 1 97 ? 6.880 -8.247 -26.301 1.00 75.31 97 THR A N 1
ATOM 762 C CA . THR A 1 97 ? 5.545 -8.616 -25.840 1.00 75.31 97 THR A CA 1
ATOM 763 C C . THR A 1 97 ? 5.158 -9.963 -26.435 1.00 75.31 97 THR A C 1
ATOM 765 O O . THR A 1 97 ? 5.543 -10.297 -27.556 1.00 75.31 97 THR A O 1
ATOM 768 N N . TYR A 1 98 ? 4.416 -10.746 -25.661 1.00 75.62 98 TYR A N 1
ATOM 769 C CA . TYR A 1 98 ? 3.845 -12.009 -26.103 1.00 75.62 98 TYR A CA 1
ATOM 770 C C . TYR A 1 98 ? 2.343 -11.958 -25.858 1.00 75.62 98 TYR A C 1
ATOM 772 O O . TYR A 1 98 ? 1.880 -11.474 -24.821 1.00 75.62 98 TYR A O 1
ATOM 780 N N . THR A 1 99 ? 1.577 -12.457 -26.812 1.00 80.94 99 THR A N 1
ATOM 781 C CA . THR A 1 99 ? 0.162 -12.751 -26.621 1.00 80.94 99 THR A CA 1
ATOM 782 C C . THR A 1 99 ? 0.003 -13.961 -25.702 1.00 80.94 99 THR A C 1
ATOM 784 O O . THR A 1 99 ? 0.883 -14.816 -25.594 1.00 80.94 99 THR A O 1
ATOM 787 N N . VAL A 1 100 ? -1.147 -14.056 -25.032 1.00 74.00 100 VAL A N 1
ATOM 788 C CA . VAL A 1 100 ? -1.456 -15.200 -24.158 1.00 74.00 100 VAL A CA 1
ATOM 789 C C . VAL A 1 100 ? -1.404 -16.523 -24.935 1.00 74.00 100 VAL A C 1
ATOM 791 O O . VAL A 1 100 ? -0.965 -17.531 -24.386 1.00 74.00 100 VAL A O 1
ATOM 794 N N . ASP A 1 101 ? -1.793 -16.517 -26.211 1.00 78.44 101 ASP A N 1
ATOM 795 C CA . ASP A 1 101 ? -1.752 -17.706 -27.066 1.00 78.44 101 ASP A CA 1
ATOM 796 C C . ASP A 1 101 ? -0.315 -18.126 -27.414 1.00 78.44 101 ASP A C 1
ATOM 798 O O . ASP A 1 101 ? -0.004 -19.315 -27.364 1.00 78.44 101 ASP A O 1
ATOM 802 N N . GLU A 1 102 ? 0.596 -17.180 -27.672 1.00 77.50 102 GLU A N 1
ATOM 803 C CA . GLU A 1 102 ? 2.024 -17.476 -27.887 1.00 77.50 102 GLU A CA 1
ATOM 804 C C . GLU A 1 102 ? 2.661 -18.107 -26.643 1.00 77.50 102 GLU A C 1
ATOM 806 O O . GLU A 1 102 ? 3.328 -19.134 -26.743 1.00 77.50 102 GLU A O 1
ATOM 811 N N . VAL A 1 103 ? 2.381 -17.560 -25.456 1.00 76.12 103 VAL A N 1
ATOM 812 C CA . VAL A 1 103 ? 2.891 -18.109 -24.187 1.00 76.12 103 VAL A CA 1
ATOM 813 C C . VAL A 1 103 ? 2.347 -19.514 -23.922 1.00 76.12 103 VAL A C 1
ATOM 815 O O . VAL A 1 103 ? 3.070 -20.380 -23.435 1.00 76.12 103 VAL A O 1
ATOM 818 N N . ARG A 1 104 ? 1.071 -19.765 -24.237 1.00 70.94 104 ARG A N 1
ATOM 819 C CA . ARG A 1 104 ? 0.451 -21.085 -24.042 1.00 70.94 104 ARG A CA 1
ATOM 820 C C . ARG A 1 104 ? 0.948 -22.131 -25.031 1.00 70.94 104 ARG A C 1
ATOM 822 O O . ARG A 1 104 ? 0.966 -23.303 -24.678 1.00 70.94 104 ARG A O 1
ATOM 829 N N . THR A 1 105 ? 1.337 -21.722 -26.235 1.00 67.69 105 THR A N 1
ATOM 830 C CA . THR A 1 105 ? 1.835 -22.641 -27.269 1.00 67.69 105 THR A CA 1
ATOM 831 C C . THR A 1 105 ? 3.266 -23.103 -26.971 1.00 67.69 105 THR A C 1
ATOM 833 O O . THR A 1 105 ? 3.596 -24.254 -27.240 1.00 67.69 105 THR A O 1
ATOM 836 N N . ASP A 1 106 ? 4.080 -22.250 -26.339 1.00 58.19 106 ASP A N 1
ATOM 837 C CA . ASP A 1 106 ? 5.429 -22.593 -25.855 1.00 58.19 106 ASP A CA 1
ATOM 838 C C . ASP A 1 106 ? 5.427 -23.411 -24.548 1.00 58.19 106 ASP A C 1
ATOM 840 O O . ASP A 1 106 ? 6.461 -23.946 -24.143 1.00 58.19 106 ASP A O 1
ATOM 844 N N . HIS A 1 107 ? 4.280 -23.526 -23.871 1.00 48.16 107 HIS A N 1
ATOM 845 C CA . HIS A 1 107 ? 4.165 -24.258 -22.615 1.00 48.16 107 HIS A CA 1
ATOM 846 C C . HIS A 1 107 ? 3.736 -25.715 -22.853 1.00 48.16 107 HIS A C 1
ATOM 848 O O . HIS A 1 107 ? 2.548 -26.025 -22.909 1.00 48.16 107 HIS A O 1
ATOM 854 N N . ASP A 1 108 ? 4.706 -26.634 -22.910 1.00 52.47 108 ASP A N 1
ATOM 855 C CA . ASP A 1 108 ? 4.455 -28.069 -22.714 1.00 52.47 108 ASP A CA 1
ATOM 856 C C . ASP A 1 108 ? 4.477 -28.375 -21.199 1.00 52.47 108 ASP A C 1
ATOM 858 O O . ASP A 1 108 ? 5.513 -28.192 -20.556 1.00 52.47 108 ASP A O 1
ATOM 862 N N . PRO A 1 109 ? 3.361 -28.782 -20.567 1.00 54.94 109 PRO A N 1
ATOM 863 C CA . PRO A 1 109 ? 3.329 -29.077 -19.135 1.00 54.94 109 PRO A CA 1
ATOM 864 C C . PRO A 1 109 ? 4.016 -30.405 -18.764 1.00 54.94 109 PRO A C 1
ATOM 866 O O . PRO A 1 109 ? 4.114 -30.714 -17.576 1.00 54.94 109 PRO A O 1
ATOM 869 N N . VAL A 1 110 ? 4.462 -31.210 -19.738 1.00 55.97 110 VAL A N 1
ATOM 870 C CA . VAL A 1 110 ? 5.022 -32.555 -19.504 1.00 55.97 110 VAL A CA 1
ATOM 871 C C . VAL A 1 110 ? 6.543 -32.538 -19.320 1.00 55.97 110 VAL A C 1
ATOM 873 O O . VAL A 1 110 ? 7.091 -33.393 -18.625 1.00 55.97 110 VAL A O 1
ATOM 876 N N . THR A 1 111 ? 7.236 -31.538 -19.854 1.00 49.34 111 THR A N 1
ATOM 877 C CA . THR A 1 111 ? 8.686 -31.383 -19.716 1.00 49.34 111 THR A CA 1
ATOM 878 C C . THR A 1 111 ? 8.981 -29.912 -19.489 1.00 49.34 111 THR A C 1
ATOM 880 O O . THR A 1 111 ? 8.789 -29.111 -20.394 1.00 49.34 111 THR A O 1
ATOM 883 N N . PHE A 1 112 ? 9.458 -29.543 -18.299 1.00 47.62 112 PHE A N 1
ATOM 884 C CA . PHE A 1 112 ? 9.927 -28.191 -17.944 1.00 47.62 112 PHE A CA 1
ATOM 885 C C . PHE A 1 112 ? 11.157 -27.726 -18.765 1.00 47.62 112 PHE A C 1
ATOM 887 O O . PHE A 1 112 ? 11.980 -26.953 -18.282 1.00 47.62 112 PHE A O 1
ATOM 894 N N . GLU A 1 113 ? 11.314 -28.197 -19.997 1.00 43.44 113 GLU A N 1
ATOM 895 C CA . GLU A 1 113 ? 12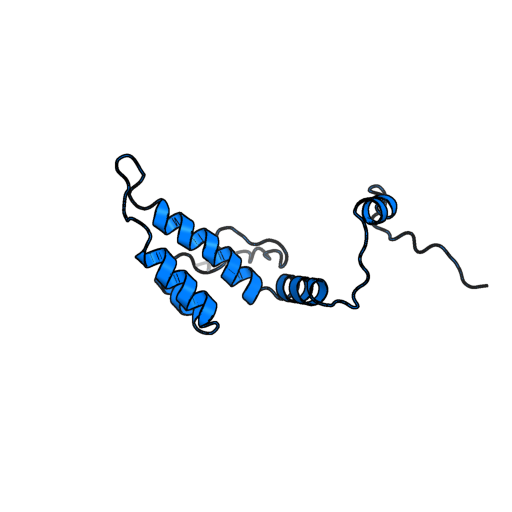.366 -27.804 -20.914 1.00 43.44 113 GLU A CA 1
ATOM 896 C C . GLU A 1 113 ? 11.765 -26.966 -22.033 1.00 43.44 113 GLU A C 1
ATOM 898 O O . GLU A 1 113 ? 10.864 -27.380 -22.765 1.00 43.44 113 GLU A O 1
ATOM 903 N N . ARG A 1 114 ? 12.294 -25.748 -22.146 1.00 49.00 114 ARG A N 1
ATOM 904 C CA . ARG A 1 114 ? 12.102 -24.873 -23.293 1.00 49.00 114 ARG A CA 1
ATOM 905 C C . ARG A 1 114 ? 12.478 -25.671 -24.540 1.00 49.00 114 ARG A C 1
ATOM 907 O O . ARG A 1 114 ? 13.599 -26.169 -24.630 1.00 49.00 114 ARG A O 1
ATOM 914 N N . ARG A 1 115 ? 11.563 -25.794 -25.500 1.00 48.69 115 ARG A N 1
ATOM 915 C CA . ARG A 1 115 ? 11.841 -26.442 -26.786 1.00 48.69 115 ARG A CA 1
ATOM 916 C C . ARG A 1 115 ? 12.672 -25.512 -27.674 1.00 48.69 115 ARG A C 1
ATOM 918 O O . ARG A 1 115 ? 12.253 -25.158 -28.769 1.00 48.69 115 ARG A O 1
ATOM 925 N N . ASP A 1 116 ? 13.864 -25.138 -27.222 1.00 57.59 116 ASP A N 1
ATOM 926 C CA . ASP A 1 116 ? 14.894 -24.596 -28.105 1.00 57.59 116 ASP A CA 1
ATOM 927 C C . ASP A 1 116 ? 15.518 -25.785 -28.846 1.00 57.59 116 ASP A C 1
ATOM 929 O O . ASP A 1 116 ? 16.586 -26.291 -28.515 1.00 57.59 116 ASP A O 1
ATOM 933 N N . GLY A 1 117 ? 14.766 -2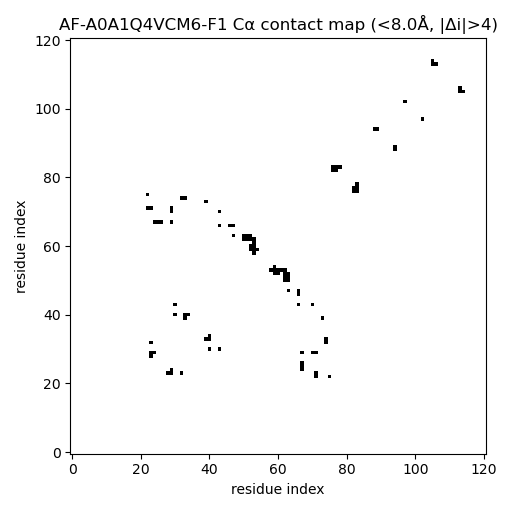6.301 -29.817 1.00 47.31 117 GLY A N 1
ATOM 934 C CA . GLY A 1 117 ? 15.198 -27.355 -30.722 1.00 47.31 117 GLY A CA 1
ATOM 935 C C . GLY A 1 117 ? 15.494 -26.781 -32.101 1.00 47.31 117 GLY A C 1
ATOM 936 O O . GLY A 1 117 ? 14.580 -26.637 -32.910 1.00 47.31 117 GLY A O 1
ATOM 937 N N . GLY A 1 118 ? 16.769 -26.504 -32.370 1.00 33.97 118 GLY A N 1
ATOM 938 C CA . GLY A 1 118 ? 17.287 -26.168 -33.696 1.00 33.97 118 GLY A CA 1
ATOM 939 C C . GLY A 1 118 ? 18.817 -26.148 -33.716 1.00 33.97 118 GLY A C 1
ATOM 940 O O . GLY A 1 118 ? 19.413 -25.091 -33.561 1.00 33.97 118 GLY A O 1
ATOM 941 N N . ASP A 1 119 ? 19.404 -27.337 -33.854 1.00 38.31 119 ASP A N 1
ATOM 942 C CA . ASP A 1 119 ? 20.828 -27.716 -33.766 1.00 38.31 119 ASP A CA 1
ATOM 943 C C . ASP A 1 119 ? 21.790 -26.938 -34.709 1.00 38.31 119 ASP A C 1
ATOM 945 O O . ASP A 1 119 ? 21.362 -26.469 -35.768 1.00 38.31 119 ASP A O 1
ATOM 949 N N . PRO A 1 120 ? 23.103 -26.854 -34.392 1.00 48.75 120 PRO A N 1
ATOM 950 C CA . PRO A 1 120 ? 24.144 -26.364 -35.283 1.00 48.75 120 PRO A CA 1
ATOM 951 C C . PRO A 1 120 ? 24.658 -27.490 -36.193 1.00 48.75 120 PRO A C 1
ATOM 953 O O . PRO A 1 120 ? 25.265 -28.449 -35.716 1.00 48.75 120 PRO A O 1
ATOM 956 N N . SER A 1 121 ? 24.481 -27.352 -37.509 1.00 40.84 121 SER A N 1
ATOM 957 C CA . SER A 1 121 ? 25.326 -27.947 -38.566 1.00 40.84 121 SER A CA 1
ATOM 958 C C . SER A 1 121 ? 25.024 -27.308 -39.915 1.00 40.84 121 SER A C 1
ATOM 960 O O . SER A 1 121 ? 23.826 -27.197 -40.255 1.00 40.84 121 SER A O 1
#

pLDDT: mean 75.03, std 18.27, range [33.97, 98.06]

Radius of gyration: 22.27 Å; Cα contacts (8 Å, |Δi|>4): 51; chains: 1; bounding box: 48×42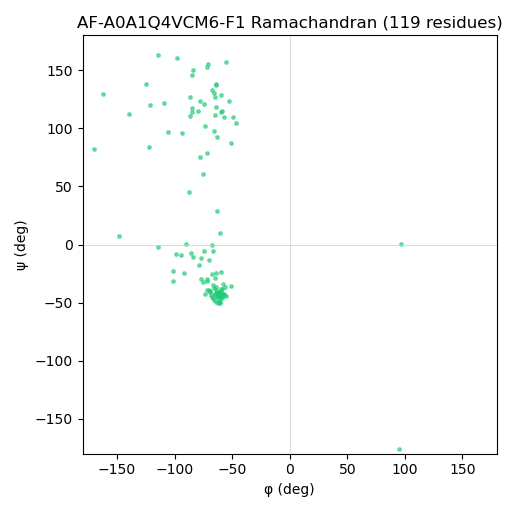×71 Å

Secondary structure (DSSP, 8-state):
--------------TT---TTSS--SHHHHHHHHTT-HHHHHHHHHHHHHS-S--TTS-TTHHHHHHHHHHHHHHHHHH-HHHHHHHHHHH-TTSPP--HHHHHHS--SS--S--------

Mean predicted aligned error: 14.25 Å

Foldseek 3Di:
DDDPPPPPPPPPDDLPDADPPPADPDPVRLLVLCVVPVVLNVVLVVQQVPFQCDDVPDDSCPSVNVSVVVSRVVSCCVPRPVSVVVVVLVPPPPRDDDDPVRVVVQDDPPDPDRPPDDDDD